Protein AF-W1YUQ1-F1 (afdb_monomer_lite)

Secondary structure (DSSP, 8-state):
--TTSPPPP--HHHHHHHHHHHHTS---S-HHHHHHHHHHHHHHHHHHHHHHHHHHHHHHHHHHHHHHHHHHHHHHHHHHHHHHHHHHHHHHHHHHHHHHHHHHHH-

Radius of gyration: 34.41 Å; chains: 1; bounding box: 75×21×91 Å

pLDDT: mean 85.91, std 12.23, range [51.03, 98.56]

Organism: NCBI:txid408170

Foldseek 3Di:
DPPVPDDQDQDLVVLVVQLVVLVPDDDDPDPVSVVVNVSSVVSSVVNVVVNVVVVVVVVVVVVVVVVVVVVVVVVVVVVVVVVVVVVCVVVVVVVVVVVVVVVVVVD

Sequence (107 aa):
ADPDGSASETNLFAMLDSAIAALKTPVADSEADKETAAAALDKTNRGLKNSLNNVLTVRAELGTQLNELESLDSLGSDRALGQTQQMSDLVDVDWNATISSYIMQQT

Structure (mmCIF, N/CA/C/O backbone):
data_AF-W1YUQ1-F1
#
_entry.id   AF-W1YUQ1-F1
#
loop_
_atom_site.group_PDB
_atom_site.id
_atom_site.type_symbol
_atom_site.label_atom_id
_atom_site.label_alt_id
_atom_site.label_comp_id
_atom_site.label_asym_id
_atom_site.label_entity_id
_atom_site.label_seq_id
_atom_site.pdbx_PDB_ins_code
_atom_site.Cartn_x
_atom_site.Cartn_y
_atom_site.Cartn_z
_atom_site.occupancy
_atom_site.B_iso_or_equiv
_atom_site.auth_seq_id
_atom_site.auth_comp_id
_atom_site.auth_asym_id
_atom_site.auth_atom_id
_atom_site.pdbx_PDB_model_num
ATOM 1 N N . ALA A 1 1 ? -2.300 7.144 -17.850 1.00 58.69 1 ALA A N 1
ATOM 2 C CA . ALA A 1 1 ? -1.587 6.933 -19.121 1.00 58.69 1 ALA A CA 1
ATOM 3 C C . 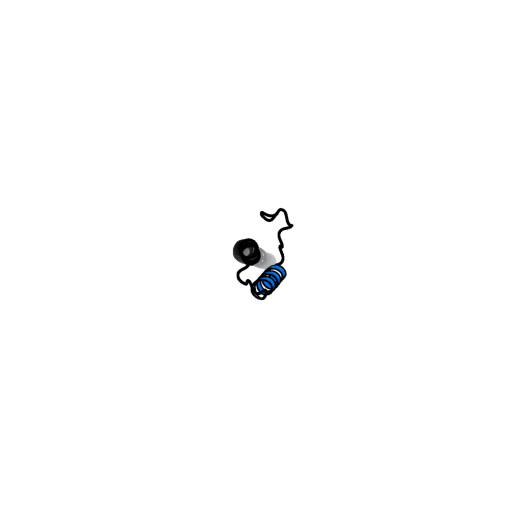ALA A 1 1 ? -0.169 7.408 -18.902 1.00 58.69 1 ALA A C 1
ATOM 5 O O . ALA A 1 1 ? 0.008 8.470 -18.306 1.00 58.69 1 ALA A O 1
ATOM 6 N N . ASP A 1 2 ? 0.813 6.595 -19.275 1.00 69.50 2 ASP A N 1
ATOM 7 C CA . ASP A 1 2 ? 2.210 7.021 -19.255 1.00 69.50 2 ASP A CA 1
ATOM 8 C C . ASP A 1 2 ? 2.442 8.174 -20.254 1.00 69.50 2 ASP A C 1
ATOM 10 O O . ASP A 1 2 ? 1.601 8.402 -21.129 1.00 69.50 2 ASP A O 1
ATOM 14 N N . PRO A 1 3 ? 3.556 8.922 -20.140 1.00 69.00 3 PRO A N 1
ATOM 15 C CA . PRO A 1 3 ? 3.881 10.027 -21.048 1.00 69.00 3 PRO A CA 1
ATOM 16 C C . PRO A 1 3 ? 3.949 9.617 -22.528 1.00 69.00 3 PRO A C 1
ATOM 18 O O . PRO A 1 3 ? 3.806 10.462 -23.402 1.00 69.00 3 PRO A O 1
ATOM 21 N N . ASP A 1 4 ? 4.142 8.324 -22.796 1.00 71.94 4 ASP A N 1
ATOM 22 C CA . ASP A 1 4 ? 4.171 7.701 -24.123 1.00 71.94 4 ASP A CA 1
ATOM 23 C C . ASP A 1 4 ? 2.779 7.268 -24.639 1.00 71.94 4 ASP A C 1
ATOM 25 O O . ASP A 1 4 ? 2.666 6.696 -25.721 1.00 71.94 4 ASP A O 1
ATOM 29 N N . GLY A 1 5 ? 1.709 7.512 -23.874 1.00 71.62 5 GLY A N 1
ATOM 30 C CA . GLY A 1 5 ? 0.341 7.110 -24.212 1.00 71.62 5 GLY A CA 1
ATOM 31 C C . GLY A 1 5 ? 0.004 5.647 -23.903 1.00 71.62 5 GLY A C 1
ATOM 32 O O . GLY A 1 5 ? -1.142 5.239 -24.102 1.00 71.62 5 GLY A O 1
ATOM 33 N N . SER A 1 6 ? 0.948 4.859 -23.380 1.00 76.44 6 SER A N 1
ATOM 34 C CA . SER A 1 6 ? 0.694 3.478 -22.973 1.00 76.44 6 SER A CA 1
ATOM 35 C C . SER A 1 6 ? -0.144 3.399 -21.690 1.00 76.44 6 SER A C 1
ATOM 37 O O . SER A 1 6 ? -0.217 4.336 -20.877 1.00 76.44 6 SER A O 1
ATOM 39 N N . ALA A 1 7 ? -0.816 2.258 -21.504 1.00 72.81 7 ALA A N 1
ATOM 40 C CA . ALA A 1 7 ? -1.490 1.963 -20.250 1.00 72.81 7 ALA A CA 1
ATOM 41 C C . ALA A 1 7 ? -0.452 1.941 -19.120 1.00 72.81 7 ALA A C 1
ATOM 43 O O . ALA A 1 7 ? 0.601 1.306 -19.229 1.00 72.81 7 ALA A O 1
ATOM 44 N N . SER A 1 8 ? -0.756 2.658 -18.039 1.00 73.38 8 SER A N 1
ATOM 45 C CA . SER A 1 8 ? 0.071 2.614 -16.842 1.00 73.38 8 SER A CA 1
ATOM 46 C C . SER A 1 8 ? -0.069 1.222 -16.238 1.00 73.38 8 SER A C 1
ATOM 48 O O . SER A 1 8 ? -1.180 0.810 -15.906 1.00 73.38 8 SER A O 1
ATOM 50 N N . GLU A 1 9 ? 1.046 0.505 -16.109 1.00 79.62 9 GLU A N 1
ATOM 51 C CA . GLU A 1 9 ? 1.069 -0.715 -15.306 1.00 79.62 9 GLU A CA 1
ATOM 52 C C . GLU A 1 9 ? 0.648 -0.345 -13.874 1.00 79.62 9 GLU A C 1
ATOM 54 O O . GLU A 1 9 ? 0.939 0.755 -13.399 1.00 79.62 9 GLU A O 1
ATOM 59 N N . THR A 1 10 ? -0.086 -1.222 -13.199 1.00 81.69 10 THR A N 1
ATOM 60 C CA . THR A 1 10 ? -0.571 -1.003 -11.822 1.00 81.69 10 THR A CA 1
ATOM 61 C C . THR A 1 10 ? -0.080 -2.085 -10.870 1.00 81.69 10 THR A C 1
ATOM 63 O O . THR A 1 10 ? -0.034 -1.874 -9.656 1.00 81.69 10 THR A O 1
ATOM 66 N N . ASN A 1 11 ? 0.337 -3.227 -11.414 1.00 88.81 11 ASN A N 1
ATOM 67 C CA . ASN A 1 11 ? 0.899 -4.322 -10.662 1.00 88.81 11 ASN A CA 1
ATOM 68 C C . ASN A 1 11 ? 2.379 -4.052 -10.352 1.00 88.81 11 ASN A C 1
ATOM 70 O O . ASN A 1 11 ? 3.228 -4.015 -11.243 1.00 88.81 11 ASN A O 1
ATOM 74 N N . LEU A 1 12 ? 2.683 -3.917 -9.059 1.00 90.75 12 LEU A N 1
ATOM 75 C CA . LEU A 1 12 ? 4.034 -3.679 -8.547 1.00 90.75 12 LEU A CA 1
ATOM 76 C C . LEU A 1 12 ? 5.045 -4.736 -9.021 1.00 90.75 12 LEU A C 1
ATOM 78 O O . LEU A 1 12 ? 6.177 -4.400 -9.361 1.00 90.75 12 LEU A O 1
ATOM 82 N N . PHE A 1 13 ? 4.648 -6.006 -9.049 1.00 92.44 13 PHE A N 1
ATOM 83 C CA . PHE A 1 13 ? 5.533 -7.103 -9.435 1.00 92.44 13 PHE A CA 1
ATOM 84 C C . PHE A 1 13 ? 5.842 -7.057 -10.931 1.00 92.44 13 PHE A C 1
ATOM 86 O O . PHE A 1 13 ? 7.006 -7.133 -11.306 1.00 92.44 13 PHE A O 1
ATOM 93 N N . ALA A 1 14 ? 4.833 -6.803 -11.769 1.00 90.44 14 ALA A N 1
ATOM 94 C CA . ALA A 1 14 ? 5.033 -6.628 -13.206 1.00 90.44 14 ALA A CA 1
ATOM 95 C C . ALA A 1 14 ? 5.955 -5.434 -13.521 1.00 90.44 14 ALA A C 1
ATOM 97 O O . ALA A 1 14 ? 6.815 -5.530 -14.397 1.00 90.44 14 ALA A O 1
ATOM 98 N N . MET A 1 15 ? 5.839 -4.329 -12.771 1.00 90.44 15 MET A N 1
ATOM 99 C CA . MET A 1 15 ? 6.765 -3.196 -12.898 1.00 90.44 15 MET A CA 1
ATOM 100 C C . MET A 1 15 ? 8.202 -3.599 -12.570 1.00 90.44 15 MET A C 1
ATOM 102 O O . MET A 1 15 ? 9.102 -3.310 -13.354 1.00 90.44 15 MET A O 1
ATOM 106 N N . LEU A 1 16 ? 8.421 -4.275 -11.438 1.00 91.06 16 LEU A N 1
ATOM 107 C CA . LEU A 1 16 ? 9.752 -4.727 -11.025 1.00 91.06 16 LEU A CA 1
ATOM 108 C C . LEU A 1 16 ? 10.352 -5.706 -12.040 1.00 91.06 16 LEU A C 1
ATOM 110 O O . LEU A 1 16 ? 11.508 -5.542 -12.425 1.00 91.06 16 LEU A O 1
ATOM 114 N N . ASP A 1 17 ? 9.563 -6.660 -12.532 1.00 92.75 17 ASP A N 1
ATOM 115 C CA . ASP A 1 17 ? 9.995 -7.610 -13.557 1.00 92.75 17 ASP A CA 1
ATOM 116 C C . ASP A 1 17 ? 10.378 -6.896 -14.858 1.00 92.75 17 ASP A C 1
ATOM 118 O O . ASP A 1 17 ? 11.440 -7.166 -15.425 1.00 92.75 17 ASP A O 1
ATOM 122 N N . SER A 1 18 ? 9.564 -5.934 -15.304 1.00 88.50 18 SER A N 1
ATOM 123 C CA . SER A 1 18 ? 9.849 -5.144 -16.507 1.00 88.50 18 SER A CA 1
ATOM 124 C C . SER A 1 18 ? 11.113 -4.286 -16.360 1.00 88.50 18 SER A C 1
ATOM 126 O O . SER A 1 18 ? 11.924 -4.221 -17.284 1.00 88.50 18 SER A O 1
ATOM 128 N N . ALA A 1 19 ? 11.343 -3.706 -15.179 1.00 89.75 19 ALA A N 1
ATOM 129 C CA . ALA A 1 19 ? 12.543 -2.937 -14.871 1.00 89.75 19 ALA A CA 1
ATOM 130 C C . ALA A 1 19 ? 13.795 -3.820 -14.869 1.00 89.75 19 ALA A C 1
ATOM 132 O O . ALA A 1 19 ? 14.818 -3.462 -15.450 1.00 89.75 19 ALA A O 1
ATOM 133 N N . ILE A 1 20 ? 13.708 -5.000 -14.247 1.00 92.31 20 ILE A N 1
ATOM 134 C CA . ILE A 1 20 ? 14.790 -5.989 -14.225 1.00 92.31 20 ILE A CA 1
ATOM 135 C C . ILE A 1 20 ? 15.104 -6.464 -15.647 1.00 92.31 20 ILE A C 1
ATOM 137 O O . ILE A 1 20 ? 16.276 -6.606 -15.995 1.00 92.31 20 ILE A O 1
ATOM 141 N N . ALA A 1 21 ? 14.086 -6.707 -16.477 1.00 91.25 21 ALA A N 1
ATOM 142 C CA . ALA A 1 21 ? 14.273 -7.087 -17.873 1.00 91.25 21 ALA A CA 1
ATOM 143 C C . ALA A 1 21 ? 14.971 -5.976 -18.678 1.00 91.25 21 ALA A C 1
ATOM 145 O O . ALA A 1 21 ? 15.936 -6.256 -19.391 1.00 91.25 21 ALA A O 1
ATOM 146 N N . ALA A 1 22 ? 14.552 -4.718 -18.505 1.00 88.62 22 ALA A N 1
ATOM 147 C CA . ALA A 1 22 ? 15.192 -3.569 -19.143 1.00 88.62 22 ALA A CA 1
ATOM 148 C C . ALA A 1 22 ? 16.665 -3.430 -18.720 1.00 88.62 22 ALA A C 1
ATOM 150 O O . ALA A 1 22 ? 17.540 -3.317 -19.572 1.00 88.62 22 ALA A O 1
ATOM 151 N N . LEU A 1 23 ? 16.961 -3.550 -17.422 1.00 88.88 23 LEU A N 1
ATOM 152 C CA . LEU A 1 23 ? 18.324 -3.468 -16.877 1.00 88.88 23 LEU A CA 1
ATOM 153 C C . LEU A 1 23 ? 19.257 -4.601 -17.331 1.00 88.88 23 LEU A C 1
ATOM 155 O O . LEU A 1 23 ? 20.475 -4.448 -17.287 1.00 88.88 23 LEU A O 1
ATOM 159 N N . LYS A 1 24 ? 18.710 -5.745 -17.751 1.00 91.00 24 LYS A N 1
ATOM 160 C CA . LYS A 1 24 ? 19.488 -6.861 -18.310 1.00 91.00 24 LYS A CA 1
ATOM 161 C C . LYS A 1 24 ? 19.835 -6.672 -19.785 1.00 91.00 24 LYS A C 1
ATOM 163 O O . LYS A 1 24 ? 20.655 -7.429 -20.300 1.00 91.00 24 LYS A O 1
ATOM 168 N N . THR A 1 25 ? 19.213 -5.710 -20.462 1.00 87.62 25 THR A N 1
ATOM 169 C CA . THR A 1 25 ? 19.462 -5.443 -21.880 1.00 87.62 25 THR A CA 1
ATOM 170 C C . THR A 1 25 ? 20.736 -4.605 -22.012 1.00 87.62 25 THR A C 1
ATOM 172 O O . THR A 1 25 ? 20.790 -3.506 -21.458 1.00 87.62 25 THR A O 1
ATOM 175 N N . PRO A 1 26 ? 21.782 -5.088 -22.710 1.00 86.88 26 PRO A N 1
ATOM 176 C CA . PRO A 1 26 ? 23.000 -4.313 -22.897 1.00 86.88 26 PRO A CA 1
ATOM 177 C C . PRO A 1 26 ? 22.722 -3.042 -23.701 1.00 86.88 26 PRO A C 1
ATOM 179 O O . PRO A 1 26 ? 22.319 -3.102 -24.858 1.00 86.88 26 PRO A O 1
ATOM 182 N N . VAL A 1 27 ? 22.988 -1.894 -23.089 1.00 84.81 27 VAL A N 1
ATOM 183 C CA . VAL A 1 27 ? 23.005 -0.583 -23.740 1.00 84.81 27 VAL A CA 1
ATOM 184 C C . VAL A 1 27 ? 24.429 -0.318 -24.218 1.00 84.81 27 VAL A C 1
ATOM 186 O O . VAL A 1 27 ? 25.276 0.147 -23.460 1.00 84.81 27 VAL A O 1
ATOM 189 N N . ALA A 1 28 ? 24.741 -0.713 -25.451 1.00 79.38 28 ALA A N 1
ATOM 190 C CA . ALA A 1 28 ? 26.027 -0.396 -26.075 1.00 79.38 28 ALA A CA 1
ATOM 191 C C . ALA A 1 28 ? 26.130 1.122 -26.373 1.00 79.38 28 ALA A C 1
ATOM 193 O O . ALA A 1 28 ? 25.394 1.937 -25.817 1.00 79.38 28 ALA A O 1
ATOM 194 N N . ASP A 1 29 ? 26.991 1.537 -27.305 1.00 81.12 29 ASP A N 1
ATOM 195 C CA . ASP A 1 29 ? 27.104 2.944 -27.741 1.00 81.12 29 ASP A CA 1
ATOM 196 C C . ASP A 1 29 ? 25.884 3.469 -28.539 1.00 81.12 29 ASP A C 1
ATOM 198 O O . ASP A 1 29 ? 25.941 4.527 -29.162 1.00 81.12 29 ASP A O 1
ATOM 202 N N . SER A 1 30 ? 24.762 2.747 -28.511 1.00 87.94 30 SER A N 1
ATOM 203 C CA . SER A 1 30 ? 23.495 3.136 -29.125 1.00 87.94 30 SE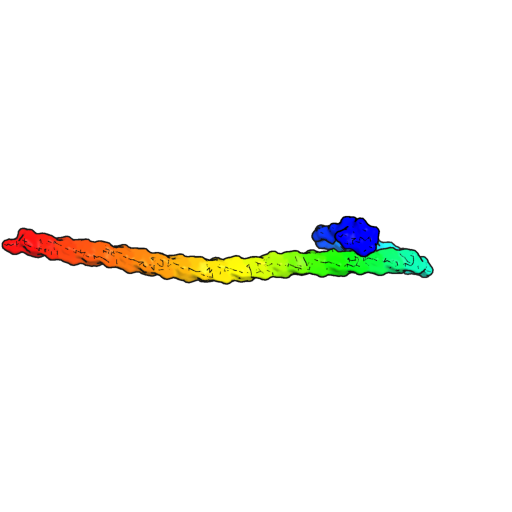R A CA 1
ATOM 204 C C . SER A 1 30 ? 22.749 4.121 -28.230 1.00 87.94 30 SER A C 1
ATOM 206 O O . SER A 1 30 ? 22.294 3.782 -27.137 1.00 87.94 30 SER A O 1
ATOM 208 N N . GLU A 1 31 ? 22.589 5.351 -28.711 1.00 87.44 31 GLU A N 1
ATOM 209 C CA . GLU A 1 31 ? 21.835 6.381 -27.993 1.00 87.44 31 GLU A CA 1
ATOM 210 C C . GLU A 1 31 ? 20.350 6.011 -27.837 1.00 87.44 31 GLU A C 1
ATOM 212 O O . GLU A 1 31 ? 19.756 6.261 -26.792 1.00 87.44 31 GLU A O 1
ATOM 217 N N . ALA A 1 32 ? 19.777 5.314 -28.824 1.00 87.50 32 ALA A N 1
ATOM 218 C CA . ALA A 1 32 ? 18.395 4.836 -28.773 1.00 87.50 32 ALA A CA 1
ATOM 219 C C . ALA A 1 32 ? 18.175 3.779 -27.675 1.00 87.50 32 ALA A C 1
ATOM 221 O O . ALA A 1 32 ? 17.144 3.779 -26.997 1.00 87.50 32 ALA A O 1
ATOM 222 N N . ASP A 1 33 ? 19.154 2.895 -27.459 1.00 86.50 33 ASP A N 1
ATOM 223 C CA . ASP A 1 33 ? 19.051 1.873 -26.412 1.00 86.50 33 ASP A CA 1
ATOM 224 C C . ASP A 1 33 ? 19.174 2.516 -25.023 1.00 86.50 33 ASP A C 1
ATOM 226 O O . ASP A 1 33 ? 18.446 2.146 -24.099 1.00 86.50 33 ASP A O 1
ATOM 230 N N . LYS A 1 34 ? 20.040 3.531 -24.877 1.00 86.81 34 LYS A N 1
ATOM 231 C CA . LYS A 1 34 ? 20.153 4.323 -23.640 1.00 86.81 34 LYS A CA 1
ATOM 232 C C . LYS A 1 34 ? 18.858 5.065 -23.321 1.00 86.81 34 LYS A C 1
ATOM 234 O O . LYS A 1 34 ? 18.416 5.033 -22.173 1.00 86.81 34 LYS A O 1
ATOM 239 N N . GLU A 1 35 ? 18.238 5.692 -24.318 1.00 89.31 35 GLU A N 1
ATOM 240 C CA . GLU A 1 35 ? 16.949 6.374 -24.162 1.00 89.31 35 GLU A CA 1
ATOM 241 C C . GLU A 1 35 ? 15.844 5.390 -23.756 1.00 89.31 35 GLU A C 1
ATOM 243 O O . GLU A 1 35 ? 15.086 5.652 -22.821 1.00 89.31 35 GLU A O 1
ATOM 248 N N . THR A 1 36 ? 15.812 4.208 -24.375 1.00 86.50 36 THR A N 1
ATOM 249 C CA . THR A 1 36 ? 14.859 3.143 -24.027 1.00 86.50 36 THR A CA 1
ATOM 250 C C . THR A 1 36 ? 15.038 2.671 -22.581 1.00 86.50 36 THR A C 1
ATOM 252 O O . THR A 1 36 ? 14.059 2.532 -21.841 1.00 86.50 36 THR A O 1
ATOM 255 N N . ALA A 1 37 ? 16.282 2.460 -22.142 1.00 86.62 37 ALA A N 1
ATOM 256 C CA . ALA A 1 37 ? 16.580 2.071 -20.767 1.00 86.62 37 ALA A CA 1
ATOM 257 C C . ALA A 1 37 ? 16.184 3.166 -19.760 1.00 86.62 37 ALA A C 1
ATOM 259 O O . ALA A 1 37 ? 15.575 2.863 -18.730 1.00 86.62 37 ALA A O 1
ATOM 260 N N . ALA A 1 38 ? 16.468 4.436 -20.065 1.00 88.88 38 ALA A N 1
ATOM 261 C CA . ALA A 1 38 ? 16.063 5.568 -19.233 1.00 88.88 38 ALA A CA 1
ATOM 262 C C . ALA A 1 38 ? 14.532 5.661 -19.110 1.00 88.88 38 ALA A C 1
ATOM 264 O O . ALA A 1 38 ? 14.005 5.748 -17.999 1.00 88.88 38 ALA A O 1
ATOM 265 N N . ALA A 1 39 ? 13.807 5.533 -20.225 1.00 88.19 39 ALA A N 1
ATOM 266 C CA . ALA A 1 39 ? 12.347 5.551 -20.236 1.00 88.19 39 ALA A CA 1
ATOM 267 C C . ALA A 1 39 ? 11.738 4.413 -19.395 1.00 88.19 39 ALA A C 1
ATOM 269 O O . ALA A 1 39 ? 10.775 4.635 -18.652 1.00 88.19 39 ALA A O 1
ATOM 270 N N . ALA A 1 40 ? 12.314 3.206 -19.460 1.00 87.81 40 ALA A N 1
ATOM 271 C CA . ALA A 1 40 ? 11.879 2.067 -18.654 1.00 87.81 40 ALA A CA 1
ATOM 272 C C . ALA A 1 40 ? 12.082 2.308 -17.146 1.00 87.81 40 ALA A C 1
ATOM 274 O O . ALA A 1 40 ? 11.196 2.008 -16.337 1.00 87.81 40 ALA A O 1
ATOM 275 N N . LEU A 1 41 ? 13.216 2.897 -16.755 1.00 88.69 41 LEU A N 1
ATOM 276 C CA . LEU A 1 41 ? 13.491 3.256 -15.361 1.00 88.69 41 LEU A CA 1
ATOM 277 C C . LEU A 1 41 ? 12.561 4.361 -14.858 1.00 88.69 41 LEU A C 1
ATOM 279 O O . LEU A 1 41 ? 12.018 4.247 -13.757 1.00 88.69 41 LEU A O 1
ATOM 283 N N . ASP A 1 42 ? 12.309 5.386 -15.668 1.00 90.44 42 ASP A N 1
ATOM 284 C CA . ASP A 1 42 ? 11.391 6.469 -15.319 1.00 90.44 42 ASP A CA 1
ATOM 285 C C . ASP A 1 42 ? 9.953 5.967 -15.164 1.00 90.44 42 ASP A C 1
ATOM 287 O O . ASP A 1 42 ? 9.260 6.331 -14.206 1.00 90.44 42 ASP A O 1
ATOM 291 N N . LYS A 1 43 ? 9.506 5.088 -16.069 1.00 87.94 43 LYS A N 1
ATOM 292 C CA . LYS A 1 43 ? 8.207 4.410 -15.968 1.00 87.94 43 LYS A CA 1
ATOM 293 C C . LYS A 1 43 ? 8.107 3.591 -14.686 1.00 87.94 43 LYS A C 1
ATOM 295 O O . LYS A 1 43 ? 7.133 3.733 -13.947 1.00 87.94 43 LYS A O 1
ATOM 300 N N . THR A 1 44 ? 9.145 2.823 -14.369 1.00 89.50 44 THR A N 1
ATOM 301 C CA . THR A 1 44 ? 9.218 2.051 -13.123 1.00 89.50 44 THR A CA 1
ATOM 302 C C . THR A 1 44 ? 9.149 2.964 -11.901 1.00 89.50 44 THR A C 1
ATOM 304 O O . THR A 1 44 ? 8.360 2.716 -10.997 1.00 89.50 44 THR A O 1
ATOM 307 N N . ASN A 1 45 ? 9.907 4.062 -11.872 1.00 89.75 45 ASN A N 1
ATOM 308 C CA . ASN A 1 45 ? 9.925 5.000 -10.746 1.00 89.75 45 ASN A CA 1
ATOM 309 C C . ASN A 1 45 ? 8.539 5.611 -10.486 1.00 89.75 45 ASN A C 1
ATOM 311 O O . ASN A 1 45 ? 8.078 5.646 -9.342 1.00 89.75 45 ASN A O 1
ATOM 315 N N . ARG A 1 46 ? 7.845 6.049 -11.546 1.00 90.06 46 ARG A N 1
ATOM 316 C CA . ARG A 1 46 ? 6.464 6.546 -11.442 1.00 90.06 46 ARG A CA 1
ATOM 317 C C . ARG A 1 46 ? 5.518 5.465 -10.927 1.00 90.06 46 ARG A C 1
ATOM 319 O O . ARG A 1 46 ? 4.735 5.730 -10.017 1.00 90.06 46 ARG A O 1
ATOM 326 N N . GLY A 1 47 ? 5.623 4.254 -11.469 1.00 89.31 47 GLY A N 1
ATOM 327 C CA . GLY A 1 47 ? 4.834 3.106 -11.039 1.00 89.31 47 GLY A CA 1
ATOM 328 C C . GLY A 1 47 ? 5.013 2.791 -9.551 1.00 89.31 4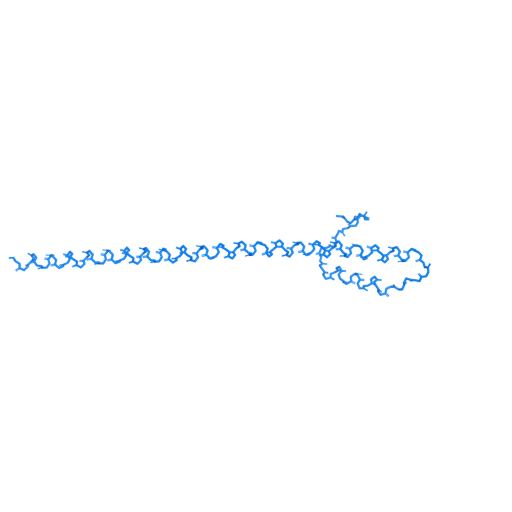7 GLY A C 1
ATOM 329 O O . GLY A 1 47 ? 4.034 2.757 -8.808 1.00 89.31 47 GLY A O 1
ATOM 330 N N . LEU A 1 48 ? 6.262 2.689 -9.087 1.00 90.06 48 LEU A N 1
ATOM 331 C CA . LEU A 1 48 ? 6.598 2.439 -7.682 1.00 90.06 48 LEU A CA 1
ATOM 332 C C . LEU A 1 48 ? 6.063 3.526 -6.744 1.00 90.06 48 LEU A C 1
ATOM 334 O O . LEU A 1 48 ? 5.543 3.208 -5.676 1.00 90.06 48 LEU A O 1
ATOM 338 N N . LYS A 1 49 ? 6.146 4.804 -7.136 1.00 91.38 49 LYS A N 1
ATOM 339 C CA . LYS A 1 49 ? 5.560 5.914 -6.365 1.00 91.38 49 LYS A CA 1
ATOM 340 C C . LYS A 1 49 ? 4.043 5.786 -6.244 1.00 91.38 49 LYS A C 1
ATOM 342 O O . LYS A 1 49 ? 3.505 5.990 -5.160 1.00 91.38 49 LYS A O 1
ATOM 347 N N . ASN A 1 50 ? 3.360 5.410 -7.323 1.00 89.50 50 ASN A N 1
ATOM 348 C CA . ASN A 1 50 ? 1.914 5.191 -7.295 1.00 89.50 50 ASN A CA 1
ATOM 349 C C . ASN A 1 50 ? 1.542 4.008 -6.392 1.00 89.50 50 ASN A C 1
ATOM 351 O O . ASN A 1 50 ? 0.648 4.136 -5.558 1.00 89.50 50 ASN A O 1
ATOM 355 N N . SER A 1 51 ? 2.258 2.884 -6.495 1.00 91.38 51 SER A N 1
ATOM 356 C CA . SER A 1 51 ? 2.057 1.735 -5.606 1.00 91.38 51 SER A CA 1
ATOM 357 C C . SER A 1 51 ? 2.304 2.099 -4.139 1.00 91.38 51 SER A C 1
ATOM 359 O O . SER A 1 51 ? 1.509 1.725 -3.279 1.00 91.38 51 SER A O 1
ATOM 361 N N . LEU A 1 52 ? 3.356 2.870 -3.847 1.00 92.38 52 LEU A N 1
ATOM 362 C CA . LEU A 1 52 ? 3.639 3.358 -2.497 1.00 92.38 52 LEU A CA 1
ATOM 363 C C . LEU A 1 52 ? 2.508 4.247 -1.970 1.00 92.38 52 LEU A C 1
ATOM 365 O O . LEU A 1 52 ? 2.074 4.059 -0.837 1.00 92.38 52 LEU A O 1
ATOM 369 N N . ASN A 1 53 ? 1.999 5.173 -2.785 1.00 93.88 53 ASN A N 1
ATOM 370 C CA . ASN A 1 53 ? 0.866 6.017 -2.407 1.00 93.88 53 ASN A CA 1
ATOM 371 C C . ASN A 1 53 ? -0.376 5.180 -2.079 1.00 93.88 53 ASN A C 1
ATOM 373 O O . ASN A 1 53 ? -0.998 5.417 -1.050 1.00 93.88 53 ASN A O 1
ATOM 377 N N . ASN A 1 54 ? -0.684 4.154 -2.878 1.00 92.12 54 ASN A N 1
ATOM 378 C CA . ASN A 1 54 ? -1.802 3.249 -2.593 1.00 92.12 54 ASN A CA 1
ATOM 379 C C . ASN A 1 54 ? -1.630 2.534 -1.243 1.00 92.12 54 ASN A C 1
ATOM 381 O O . ASN A 1 54 ? -2.563 2.487 -0.444 1.00 92.12 54 ASN A O 1
ATOM 385 N N . VAL A 1 55 ? -0.429 2.019 -0.953 1.00 94.50 55 VAL A N 1
ATOM 386 C CA . VAL A 1 55 ? -0.126 1.388 0.344 1.00 94.50 55 VAL A CA 1
ATOM 387 C C . VAL A 1 55 ? -0.271 2.387 1.493 1.00 94.50 55 VAL A C 1
ATOM 389 O O . VAL A 1 55 ? -0.828 2.047 2.535 1.00 94.50 55 VAL A O 1
ATOM 392 N N . LEU A 1 56 ? 0.205 3.623 1.318 1.00 97.31 56 LEU A N 1
ATOM 393 C CA . LEU A 1 56 ? 0.072 4.677 2.324 1.00 97.31 56 LEU A CA 1
ATOM 394 C C . LEU A 1 56 ? -1.391 5.050 2.575 1.00 97.31 56 LEU A C 1
ATOM 396 O O . LEU A 1 56 ? -1.760 5.232 3.732 1.00 97.31 56 LEU A O 1
ATOM 400 N N . THR A 1 57 ? -2.224 5.110 1.536 1.00 97.56 57 THR A N 1
ATOM 401 C CA . THR A 1 57 ? -3.669 5.338 1.670 1.00 97.56 57 THR A CA 1
ATOM 402 C C . THR A 1 57 ? -4.328 4.235 2.491 1.00 97.56 57 THR A C 1
ATOM 404 O O . THR A 1 57 ? -4.978 4.540 3.486 1.00 97.56 57 THR A O 1
ATOM 407 N N . VAL A 1 58 ? -4.098 2.964 2.144 1.00 97.75 58 VAL A N 1
ATOM 408 C CA . VAL A 1 58 ? -4.655 1.823 2.896 1.00 97.75 58 VAL A CA 1
ATOM 409 C C . VAL A 1 58 ? -4.165 1.826 4.345 1.00 97.75 58 VAL A C 1
ATOM 411 O O . VAL A 1 58 ? -4.929 1.577 5.273 1.00 97.75 58 VAL A O 1
ATOM 414 N N . ARG A 1 59 ? -2.889 2.147 4.575 1.00 97.94 59 ARG A N 1
ATOM 415 C CA . ARG A 1 59 ? -2.330 2.242 5.928 1.00 97.94 59 ARG A CA 1
ATOM 416 C C . ARG A 1 59 ? -2.944 3.392 6.733 1.00 97.94 59 ARG A C 1
ATOM 418 O O . ARG A 1 59 ? -3.145 3.237 7.934 1.00 97.94 59 ARG A O 1
ATOM 425 N N . ALA A 1 60 ? -3.205 4.537 6.105 1.00 98.44 60 ALA A N 1
ATOM 426 C CA . ALA A 1 60 ? -3.876 5.659 6.755 1.00 98.44 60 ALA A CA 1
ATOM 427 C C . ALA A 1 60 ? -5.317 5.291 7.134 1.00 98.44 60 ALA A C 1
ATOM 429 O O . ALA A 1 60 ? -5.723 5.532 8.268 1.00 98.44 60 ALA A O 1
ATOM 430 N N . GLU A 1 61 ? -6.044 4.637 6.226 1.00 98.19 61 GLU A N 1
ATOM 431 C CA . GLU A 1 61 ? -7.392 4.123 6.478 1.00 98.19 61 GLU A CA 1
ATOM 432 C C . GLU A 1 61 ? -7.410 3.126 7.644 1.00 98.19 61 GLU A C 1
ATOM 434 O O . GLU A 1 61 ? -8.210 3.275 8.565 1.00 98.19 61 GLU A O 1
ATOM 439 N N . LEU A 1 62 ? -6.471 2.174 7.671 1.00 98.38 62 LEU A N 1
ATOM 440 C CA . LEU A 1 62 ? -6.319 1.241 8.788 1.00 98.38 62 LEU A CA 1
ATOM 441 C C . LEU A 1 62 ? -6.071 1.973 10.115 1.00 98.38 62 LEU A C 1
ATOM 443 O O . LEU A 1 62 ? -6.628 1.591 11.137 1.00 98.38 62 LEU A O 1
ATOM 447 N N . GLY A 1 63 ? -5.265 3.038 10.113 1.00 98.31 63 GLY A N 1
ATOM 448 C CA . GLY A 1 63 ? -5.053 3.865 11.304 1.00 98.31 63 GLY A CA 1
ATOM 449 C C . GLY A 1 63 ? -6.346 4.507 11.815 1.00 98.31 63 GLY A C 1
ATOM 450 O O . GLY A 1 63 ? -6.609 4.490 13.015 1.00 98.31 63 GLY A O 1
ATOM 451 N N . THR A 1 64 ? -7.185 5.026 10.915 1.00 98.31 64 THR A N 1
ATOM 452 C CA . THR A 1 64 ? -8.512 5.548 11.274 1.00 98.31 64 THR A CA 1
ATOM 453 C C . THR A 1 64 ? -9.420 4.452 11.830 1.00 98.31 64 THR A C 1
ATOM 455 O O . THR A 1 64 ? -10.059 4.670 12.856 1.00 98.31 64 THR A O 1
ATOM 458 N N . GLN A 1 65 ? -9.433 3.272 11.208 1.00 98.31 65 GLN A N 1
ATOM 459 C CA . GLN A 1 65 ? -10.229 2.133 11.673 1.00 98.31 65 GLN A CA 1
ATOM 460 C C . GLN A 1 65 ? -9.774 1.629 13.051 1.00 98.31 65 GLN A C 1
ATOM 462 O O . GLN A 1 65 ? -10.608 1.275 13.877 1.00 98.31 65 GLN A O 1
ATOM 467 N N . LEU A 1 66 ? -8.468 1.631 13.342 1.00 98.56 66 LEU A N 1
ATOM 468 C CA . LEU A 1 66 ? -7.951 1.276 14.668 1.00 98.56 66 LEU A CA 1
ATOM 469 C C . LEU A 1 66 ? -8.413 2.269 15.746 1.00 98.56 66 LEU A C 1
ATOM 471 O O . LEU A 1 66 ? -8.878 1.841 16.798 1.00 98.56 66 LEU A O 1
ATOM 475 N N . ASN A 1 67 ? -8.376 3.575 15.463 1.00 98.31 67 ASN A N 1
ATOM 476 C CA . ASN A 1 67 ? -8.906 4.591 16.385 1.00 98.31 67 ASN A CA 1
ATOM 477 C C . ASN A 1 67 ? -10.422 4.437 16.613 1.00 98.31 67 ASN A C 1
ATOM 479 O O . ASN A 1 67 ? -10.927 4.668 17.715 1.00 98.31 67 ASN A O 1
ATOM 483 N N . GLU A 1 68 ? -11.168 4.055 15.573 1.00 98.19 68 GLU A N 1
ATOM 484 C CA . GLU A 1 68 ? -12.595 3.753 15.694 1.00 98.19 68 GLU A CA 1
ATOM 485 C C . GLU A 1 68 ? -12.830 2.517 16.572 1.00 98.19 68 GLU A C 1
ATOM 487 O O . GLU A 1 68 ? -13.691 2.557 17.448 1.00 98.19 68 GLU A O 1
ATOM 492 N N . LEU A 1 69 ? -12.034 1.455 16.412 1.00 98.50 69 LEU A N 1
ATOM 493 C CA . LEU A 1 69 ? -12.113 0.263 17.261 1.00 98.50 69 LEU A CA 1
ATOM 494 C C . LEU A 1 69 ? -11.844 0.579 18.737 1.00 98.50 69 LEU A C 1
ATOM 496 O O . LEU A 1 69 ? -12.594 0.112 19.589 1.00 98.50 69 LEU A O 1
ATOM 500 N N . GLU A 1 70 ? -10.841 1.403 19.048 1.00 98.12 70 GLU A N 1
ATOM 501 C CA . GLU A 1 70 ? -10.582 1.860 20.425 1.00 98.12 70 GLU A CA 1
ATOM 502 C C . GLU A 1 70 ? -11.773 2.649 20.996 1.00 98.12 70 GLU A C 1
ATOM 504 O O . GLU A 1 70 ? -12.181 2.452 22.143 1.00 98.12 70 GLU A O 1
ATOM 509 N N . SER A 1 71 ? -12.389 3.505 20.175 1.00 98.12 71 SER A N 1
ATOM 510 C CA . SER A 1 71 ? -13.584 4.263 20.567 1.00 98.12 71 SER A CA 1
ATOM 511 C C . SER A 1 71 ? -14.789 3.346 20.817 1.00 98.12 71 SER A C 1
ATOM 513 O O . SER A 1 71 ? -15.546 3.549 21.770 1.00 98.12 71 SER A O 1
ATOM 515 N N . LEU A 1 72 ? -14.972 2.325 19.975 1.00 98.38 72 LEU A N 1
ATOM 516 C CA . LEU A 1 72 ? -16.033 1.327 20.114 1.00 98.38 72 LEU A CA 1
ATOM 517 C C . LEU A 1 72 ? -15.834 0.437 21.348 1.00 98.38 72 LEU A C 1
ATOM 519 O O . LEU A 1 72 ? -16.822 0.104 22.003 1.00 98.38 72 LEU A O 1
ATOM 523 N N . ASP A 1 73 ? -14.593 0.090 21.689 1.00 98.31 73 ASP A N 1
ATOM 524 C CA . ASP A 1 73 ? -14.256 -0.673 22.896 1.00 98.31 73 ASP A CA 1
ATOM 525 C C . ASP A 1 73 ? -14.589 0.113 24.175 1.00 98.31 73 ASP A C 1
ATOM 527 O O . ASP A 1 73 ? -15.288 -0.393 25.060 1.00 98.31 73 ASP A O 1
ATOM 531 N N . SER A 1 74 ? -14.205 1.396 24.227 1.00 98.00 74 SER A N 1
ATOM 532 C CA . SER A 1 74 ? -14.583 2.302 25.322 1.00 98.00 74 SER A CA 1
ATOM 533 C C . SER A 1 74 ? -16.103 2.400 25.466 1.00 98.00 74 SER A C 1
ATOM 535 O O . SER A 1 74 ? -16.641 2.211 26.556 1.00 98.00 74 SER A O 1
ATOM 537 N N . LEU A 1 75 ? -16.820 2.631 24.360 1.00 98.25 75 LEU A N 1
ATOM 538 C CA . LEU A 1 75 ? -18.282 2.706 24.363 1.00 98.25 75 LEU A CA 1
ATOM 539 C C . LEU A 1 75 ? -18.930 1.386 24.817 1.00 98.25 75 LEU A C 1
ATOM 541 O O . LEU A 1 75 ? -19.970 1.397 25.481 1.00 98.25 75 LEU A O 1
ATOM 545 N N . GLY A 1 76 ? -18.345 0.246 24.447 1.00 98.25 76 GLY A N 1
ATOM 546 C CA . GLY A 1 76 ? -18.780 -1.075 24.894 1.00 98.25 76 GLY A CA 1
ATOM 547 C C . GLY A 1 76 ? -18.633 -1.245 26.405 1.00 98.25 76 GLY A C 1
ATOM 548 O O . GLY A 1 76 ? -19.583 -1.674 27.064 1.00 98.25 76 GLY A O 1
ATOM 549 N N . SER A 1 77 ? -17.489 -0.838 26.953 1.00 97.94 77 SER A N 1
ATOM 550 C CA . SER A 1 77 ? -17.216 -0.858 28.395 1.00 97.94 77 SER A CA 1
ATOM 551 C C . SER A 1 77 ? -18.187 0.033 29.178 1.00 97.94 77 SER A C 1
ATOM 553 O O . SER A 1 77 ? -18.773 -0.417 30.165 1.00 97.94 77 SER A O 1
ATOM 555 N N . ASP A 1 78 ? -18.452 1.250 28.694 1.00 97.62 78 ASP A N 1
ATOM 556 C CA . ASP A 1 78 ? -19.415 2.171 29.312 1.00 97.62 78 ASP A CA 1
ATOM 557 C C . ASP A 1 78 ? -20.839 1.595 29.319 1.00 97.62 78 ASP A C 1
ATOM 559 O O . ASP A 1 78 ? -21.562 1.672 30.317 1.00 97.62 78 ASP A O 1
ATOM 563 N N . ARG A 1 79 ? -21.253 0.966 28.211 1.00 97.56 79 ARG A N 1
ATOM 564 C CA . ARG A 1 79 ? -22.561 0.301 28.113 1.00 97.56 79 ARG A CA 1
ATOM 565 C C . ARG A 1 79 ? -22.667 -0.891 29.052 1.00 97.56 79 ARG A C 1
ATOM 567 O O . ARG A 1 79 ? -23.709 -1.051 29.683 1.00 97.56 79 ARG A O 1
ATOM 574 N N . ALA A 1 80 ? -21.622 -1.709 29.154 1.00 97.69 80 ALA A N 1
ATOM 575 C CA . ALA A 1 80 ? -21.597 -2.847 30.067 1.00 97.69 80 ALA A CA 1
ATOM 576 C C . ALA A 1 80 ? -21.730 -2.391 31.530 1.00 97.69 80 ALA A C 1
ATOM 578 O O . ALA A 1 80 ? -22.515 -2.968 32.287 1.00 97.69 80 ALA A O 1
ATOM 579 N N . LEU A 1 81 ? -21.035 -1.314 31.913 1.00 96.88 81 LEU A N 1
ATOM 580 C CA . LEU A 1 81 ? -21.157 -0.711 33.241 1.00 96.88 81 LEU A CA 1
ATOM 581 C C . LEU A 1 81 ? -22.576 -0.185 33.497 1.00 96.88 81 LEU A C 1
ATOM 583 O O . LEU A 1 81 ? -23.183 -0.524 34.511 1.00 96.88 81 LEU A O 1
ATOM 587 N N . GLY A 1 82 ? -23.131 0.593 32.563 1.00 95.69 82 GLY A N 1
ATOM 588 C CA . GLY A 1 82 ? -24.488 1.131 32.683 1.00 95.69 82 GLY A CA 1
ATOM 589 C C . GLY A 1 82 ? -25.557 0.039 32.788 1.00 95.69 82 GLY A C 1
ATOM 590 O O . GLY A 1 82 ? -26.458 0.138 33.618 1.00 95.69 82 GLY A O 1
ATOM 591 N N . GLN A 1 83 ? -25.440 -1.031 31.997 1.00 95.31 83 GLN A N 1
ATOM 592 C CA . GLN A 1 83 ? -26.335 -2.191 32.082 1.00 95.31 83 GLN A CA 1
ATOM 593 C C . GLN A 1 83 ? -26.180 -2.943 33.409 1.00 95.31 83 GLN A C 1
ATOM 595 O O . GLN A 1 83 ? -27.181 -3.370 33.981 1.00 95.31 83 GLN A O 1
ATOM 600 N N . THR A 1 84 ? -24.955 -3.068 33.928 1.00 94.19 84 THR A N 1
ATOM 601 C CA . THR A 1 84 ? -24.704 -3.669 35.248 1.00 94.19 84 THR A CA 1
ATOM 602 C C . THR A 1 84 ? -25.365 -2.851 36.357 1.00 94.19 84 THR A C 1
ATOM 604 O O . THR A 1 84 ? -26.026 -3.428 37.215 1.00 94.19 84 THR A O 1
ATOM 607 N N . GLN A 1 85 ? -25.262 -1.518 36.311 1.00 92.19 85 GLN A N 1
ATOM 608 C CA . GLN A 1 85 ? -25.926 -0.643 37.282 1.00 92.19 85 GLN A CA 1
ATOM 609 C C . GLN A 1 85 ? -27.451 -0.755 37.195 1.00 92.19 85 GLN A C 1
ATOM 611 O O . GLN A 1 85 ? -28.096 -0.955 38.215 1.00 92.19 85 GLN A O 1
ATOM 616 N N . GLN A 1 86 ? -28.027 -0.700 35.988 1.00 91.88 86 GLN A N 1
ATOM 617 C CA . GLN A 1 86 ? -29.472 -0.879 35.799 1.00 91.88 86 GLN A CA 1
ATOM 618 C C . GLN A 1 86 ? -29.953 -2.232 36.334 1.00 91.88 86 GLN A C 1
ATOM 620 O O . GLN A 1 86 ? -31.016 -2.308 36.942 1.00 91.88 86 GLN A O 1
ATOM 625 N N . MET A 1 87 ? -29.171 -3.296 36.134 1.00 91.38 87 MET A N 1
ATOM 626 C CA . MET A 1 87 ? -29.479 -4.606 36.702 1.00 91.38 87 MET A CA 1
ATOM 627 C C . MET A 1 87 ? -29.411 -4.588 38.234 1.00 91.38 87 MET A C 1
ATOM 629 O O . MET A 1 87 ? -30.316 -5.120 38.870 1.00 91.38 87 MET A O 1
ATOM 633 N N . SER A 1 88 ? -28.383 -3.964 38.825 1.00 88.50 88 SER A N 1
ATOM 634 C CA . SER A 1 88 ? -28.281 -3.802 40.284 1.00 88.50 88 SER A CA 1
ATOM 635 C C . SER A 1 88 ? -29.493 -3.060 40.832 1.00 88.50 88 SER A C 1
ATOM 637 O O . SER A 1 88 ? -30.134 -3.560 41.744 1.00 88.50 88 SER A O 1
ATOM 639 N N . ASP A 1 89 ? -29.867 -1.931 40.225 1.00 86.56 89 ASP A N 1
ATOM 640 C CA . ASP A 1 89 ? -31.003 -1.120 40.665 1.00 86.56 89 ASP A CA 1
ATOM 641 C C . ASP A 1 89 ? -32.322 -1.907 40.586 1.00 86.56 89 ASP A C 1
ATOM 643 O O . ASP A 1 89 ? -33.135 -1.847 41.507 1.00 86.56 89 ASP A O 1
ATOM 647 N N . LEU A 1 90 ? -32.538 -2.681 39.515 1.00 84.25 90 LEU A N 1
ATOM 648 C CA . LEU A 1 90 ? -33.726 -3.529 39.377 1.00 84.25 90 LEU A CA 1
ATOM 649 C C . LEU A 1 90 ? -33.766 -4.641 40.431 1.00 84.25 90 LEU A C 1
ATOM 651 O O . LEU A 1 90 ? -34.824 -4.897 40.997 1.00 84.25 90 LEU A O 1
ATOM 655 N N . VAL A 1 91 ? -32.631 -5.284 40.712 1.00 77.69 91 VAL A N 1
ATOM 656 C CA . VAL A 1 91 ? -32.543 -6.371 41.695 1.00 77.69 91 VAL A CA 1
ATOM 657 C C . VAL A 1 91 ? -32.659 -5.832 43.124 1.00 77.69 91 VAL A C 1
ATOM 659 O O . VAL A 1 91 ? -33.463 -6.343 43.901 1.00 77.69 91 VAL A O 1
ATOM 662 N N . ASP A 1 92 ? -31.913 -4.787 43.480 1.00 70.06 92 ASP A N 1
ATOM 663 C CA . ASP A 1 92 ? -31.890 -4.199 44.826 1.00 70.06 92 ASP A CA 1
ATOM 664 C C . ASP A 1 92 ? -33.252 -3.612 45.230 1.00 70.06 92 ASP A C 1
ATOM 666 O O . ASP A 1 92 ? -33.683 -3.762 46.380 1.00 70.06 92 ASP A O 1
ATOM 670 N N . VAL A 1 93 ? -33.972 -2.985 44.291 1.00 62.78 93 VAL A N 1
ATOM 671 C CA . VAL A 1 93 ? -35.348 -2.515 44.523 1.00 62.78 93 VAL A CA 1
ATOM 672 C C . VAL A 1 93 ? -36.288 -3.688 44.807 1.00 62.78 93 VAL A C 1
ATOM 674 O O . VAL A 1 93 ? -37.114 -3.594 45.721 1.00 62.78 93 VAL A O 1
ATOM 677 N N . ASP A 1 94 ? -36.145 -4.801 44.085 1.00 64.69 94 ASP A N 1
ATOM 678 C CA . ASP A 1 94 ? -36.993 -5.983 44.263 1.00 64.69 94 ASP A CA 1
ATOM 679 C C . ASP A 1 94 ? -36.735 -6.676 45.616 1.00 64.69 94 ASP A C 1
ATOM 681 O O . ASP A 1 94 ? -37.675 -7.067 46.314 1.00 64.69 94 ASP A O 1
ATOM 685 N N . TRP A 1 95 ? -35.477 -6.734 46.080 1.00 61.12 95 TRP A N 1
ATOM 686 C CA . TRP A 1 95 ? -35.149 -7.214 47.433 1.00 61.12 95 TRP A CA 1
ATOM 687 C C . TRP A 1 95 ? -35.787 -6.349 48.528 1.00 61.12 95 TRP A C 1
ATOM 689 O O . TRP A 1 95 ? -36.365 -6.881 49.480 1.00 61.12 95 TRP A O 1
ATOM 699 N N . ASN A 1 96 ? -35.722 -5.020 48.404 1.00 62.28 96 ASN A N 1
ATOM 700 C CA . ASN A 1 96 ? -36.286 -4.103 49.398 1.00 62.28 96 ASN A CA 1
ATOM 701 C C . ASN A 1 96 ? -37.826 -4.181 49.446 1.00 62.28 96 ASN A C 1
ATOM 703 O O . ASN A 1 96 ? -38.425 -4.260 50.525 1.00 62.28 96 ASN A O 1
ATOM 707 N N . ALA A 1 97 ? -38.471 -4.254 48.278 1.00 62.88 97 ALA A N 1
ATOM 708 C CA . ALA A 1 97 ? -39.914 -4.450 48.167 1.00 62.88 97 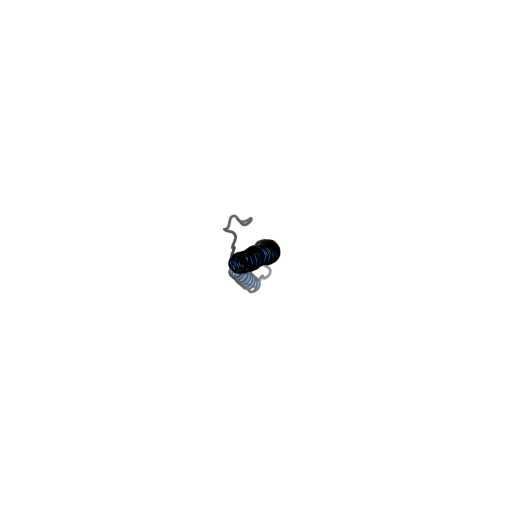ALA A CA 1
ATOM 709 C C . ALA A 1 97 ? -40.358 -5.807 48.739 1.00 62.88 97 ALA A C 1
ATOM 711 O O . ALA A 1 97 ? -41.328 -5.872 49.499 1.00 62.88 97 ALA A O 1
ATOM 712 N N . THR A 1 98 ? -39.617 -6.879 48.448 1.00 60.47 98 THR A N 1
ATOM 713 C CA . THR A 1 98 ? -39.92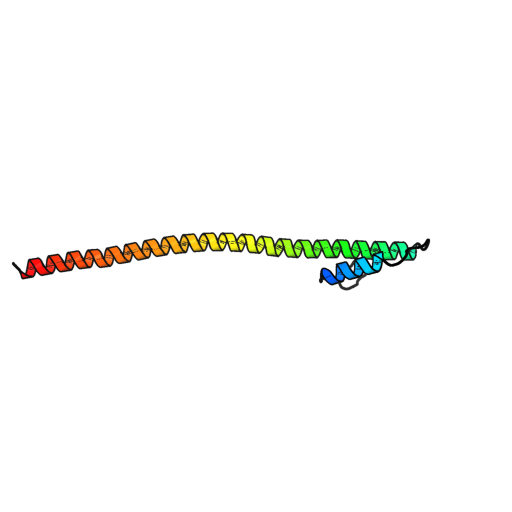1 -8.226 48.950 1.00 60.47 98 THR A CA 1
ATOM 714 C C . THR A 1 98 ? -39.832 -8.286 50.476 1.00 60.47 98 THR A C 1
ATOM 716 O O . THR A 1 98 ? -40.763 -8.771 51.122 1.00 60.47 98 THR A O 1
ATOM 719 N N . ILE A 1 99 ? -38.778 -7.726 51.081 1.00 61.75 99 ILE A N 1
ATOM 720 C CA . ILE A 1 99 ? -38.625 -7.688 52.546 1.00 61.75 99 ILE A CA 1
ATOM 721 C C . ILE A 1 99 ? -39.732 -6.846 53.196 1.00 61.75 99 ILE A C 1
ATOM 723 O O . ILE A 1 99 ? -40.329 -7.285 54.181 1.00 61.75 99 ILE A O 1
ATOM 727 N N . SER A 1 100 ? -40.055 -5.674 52.636 1.00 65.88 100 SER A N 1
ATOM 728 C CA . SER A 1 100 ? -41.157 -4.843 53.145 1.00 65.88 100 SER A CA 1
ATOM 729 C C . SER A 1 100 ? -42.501 -5.571 53.083 1.00 65.88 100 SER A C 1
ATOM 731 O O . SER A 1 100 ? -43.266 -5.524 54.047 1.00 65.88 100 SER A O 1
ATOM 733 N N . SER A 1 101 ? -42.778 -6.288 51.988 1.00 64.38 101 SER A N 1
ATOM 734 C CA . SER A 1 101 ? -44.014 -7.066 51.837 1.00 64.38 101 SER A CA 1
ATOM 735 C C . SER A 1 101 ? -44.111 -8.216 52.845 1.00 64.38 101 SER A C 1
ATOM 737 O O . SER A 1 101 ? -45.183 -8.467 53.394 1.00 64.38 101 SER A O 1
ATOM 739 N N . TYR A 1 102 ? -42.987 -8.870 53.150 1.00 67.00 102 TYR A N 1
ATOM 740 C CA . TYR A 1 102 ? -42.930 -9.957 54.121 1.00 67.00 102 TYR A CA 1
ATOM 741 C C . TYR A 1 102 ? -43.136 -9.462 55.557 1.00 67.00 102 TYR A C 1
ATOM 743 O O . TYR A 1 102 ? -43.886 -10.076 56.314 1.00 67.00 102 TYR A O 1
ATOM 751 N N . ILE A 1 103 ? -42.532 -8.327 55.931 1.00 69.25 103 ILE A N 1
ATOM 752 C CA . ILE A 1 103 ? -42.745 -7.731 57.258 1.00 69.25 103 ILE A CA 1
ATOM 753 C C . ILE A 1 103 ? -44.194 -7.259 57.418 1.00 69.25 103 ILE A C 1
ATOM 755 O O . ILE A 1 103 ? -44.792 -7.529 58.455 1.00 69.25 103 ILE A O 1
ATOM 759 N N . MET A 1 104 ? -44.791 -6.646 56.389 1.00 67.69 104 MET A N 1
ATOM 760 C CA . MET A 1 104 ? -46.207 -6.256 56.431 1.00 67.69 104 MET A CA 1
ATOM 761 C C . MET A 1 104 ? -47.176 -7.440 56.528 1.00 67.69 104 MET A C 1
ATOM 763 O O . MET A 1 104 ? -48.275 -7.263 57.037 1.00 67.69 104 MET A O 1
ATOM 767 N N . GLN A 1 105 ? -46.813 -8.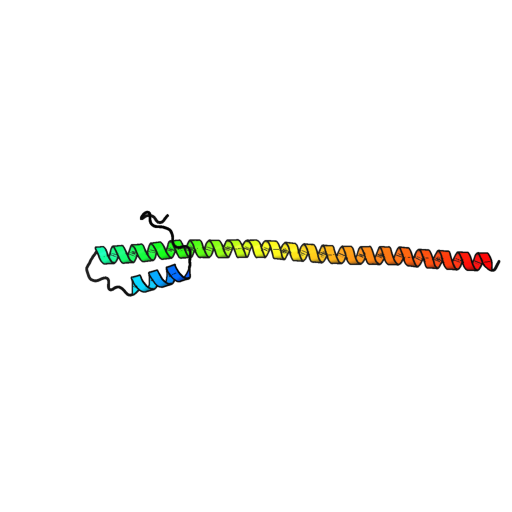631 56.044 1.00 64.38 105 GLN A N 1
ATOM 768 C CA . GLN A 1 105 ? -47.644 -9.831 56.208 1.00 64.38 105 GLN A CA 1
ATOM 769 C C . GLN A 1 105 ? -47.464 -10.524 57.569 1.00 64.38 105 GLN A C 1
ATOM 771 O O . GLN A 1 105 ? -48.305 -11.341 57.937 1.00 64.38 105 GLN A O 1
ATOM 776 N N . GLN A 1 106 ? -46.384 -10.238 58.306 1.00 53.62 106 GLN A N 1
ATOM 777 C CA . GLN A 1 106 ? -46.151 -10.792 59.648 1.00 53.62 106 GLN A CA 1
ATOM 778 C C . GLN A 1 106 ? -46.715 -9.938 60.792 1.00 53.62 106 GLN A C 1
ATOM 780 O O . GLN A 1 106 ? -46.816 -10.443 61.912 1.00 53.62 106 GLN A O 1
ATOM 785 N N . THR A 1 107 ? -47.062 -8.677 60.534 1.00 51.03 107 THR A N 1
ATOM 786 C CA . THR A 1 107 ? -47.744 -7.775 61.479 1.00 51.03 107 THR A CA 1
ATOM 787 C C . THR A 1 107 ? -49.242 -7.748 61.240 1.00 51.03 107 THR A C 1
ATOM 789 O O . THR A 1 107 ? -49.995 -7.863 62.231 1.00 51.03 107 THR A O 1
#